Protein AF-0000000081276412 (afdb_homodimer)

Nearest PDB structures (foldseek):
  5zhy-assembly2_D  TM=4.136E-01  e=1.056E+00  Human coronavirus 229E
  8f2k-assembly1_G  TM=4.999E-01  e=9.431E+00  Saccharomyces cerevisiae
  5zhy-assembly2_D  TM=4.137E-01  e=1.558E+00  Human coronavirus 229E

Secondary structure (DSSP, 8-state):
--HHHHHHHHHHHHHHHHHHHHHHHHHHHHHHHHTT-HHHHHHHHHTHHHHHHHHH-S--TTS---SS-HHHHHHHHHHHHHHHH-/--HHHHHHHHHHHHHHHHHHHHHHHHHHHHHHHHTT-HHHHHHHHHTHHHHHHHHH-S--TTS---SS-HHHHHHHHHHHHHHHH-

Radius of gyration: 17.89 Å; Cα contacts (8 Å, |Δi|>4): 193; chains: 2; bounding box: 31×68×36 Å

pLDDT: mean 85.28, std 15.25, range [43.44, 98.0]

Structure (mmCIF, N/CA/C/O backbone):
data_AF-0000000081276412-model_v1
#
loop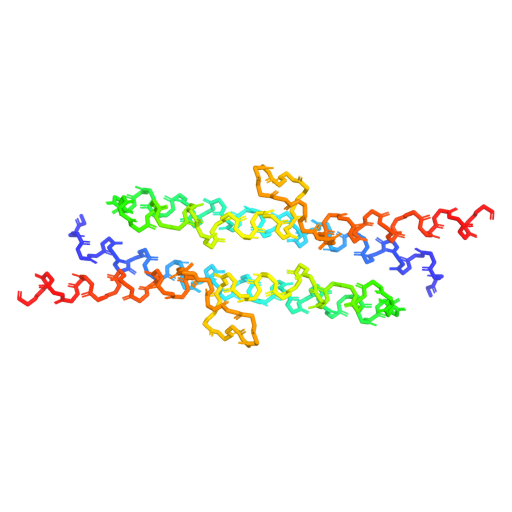_
_entity.id
_entity.type
_entity.pdbx_description
1 polymer 'Uncharacterized protein'
#
loop_
_atom_site.group_PDB
_atom_site.id
_atom_site.type_symbol
_atom_site.label_atom_id
_atom_site.label_alt_id
_atom_site.label_comp_id
_atom_site.label_asym_id
_atom_site.label_entity_id
_atom_site.label_seq_id
_atom_site.pdbx_PDB_ins_code
_atom_site.Cartn_x
_atom_site.Cartn_y
_atom_site.Cartn_z
_atom_site.occupancy
_atom_site.B_iso_or_equiv
_atom_site.auth_seq_id
_atom_site.auth_comp_id
_atom_site.auth_asym_id
_atom_site.auth_atom_id
_atom_site.pdbx_PDB_model_num
ATOM 1 N N . MET A 1 1 ? 8.586 21.938 20.453 1 64.62 1 MET A N 1
ATOM 2 C CA . MET A 1 1 ? 8.789 21.828 19.016 1 64.62 1 MET A CA 1
ATOM 3 C C . MET A 1 1 ? 7.895 22.812 18.266 1 64.62 1 MET A C 1
ATOM 5 O O . MET A 1 1 ? 6.727 22.984 18.609 1 64.62 1 MET A O 1
ATOM 9 N N . SER A 1 2 ? 8.539 23.641 17.5 1 79.12 2 SER A N 1
ATOM 10 C CA . SER A 1 2 ? 7.73 24.594 16.75 1 79.12 2 SER A CA 1
ATOM 11 C C . SER A 1 2 ? 6.801 23.875 15.781 1 79.12 2 SER A C 1
ATOM 13 O O . SER A 1 2 ? 7.035 22.703 15.438 1 79.12 2 SER A O 1
ATOM 15 N N . LYS A 1 3 ? 5.734 24.328 15.5 1 80.44 3 LYS A N 1
ATOM 16 C CA . LYS A 1 3 ? 4.789 23.797 14.531 1 80.44 3 LYS 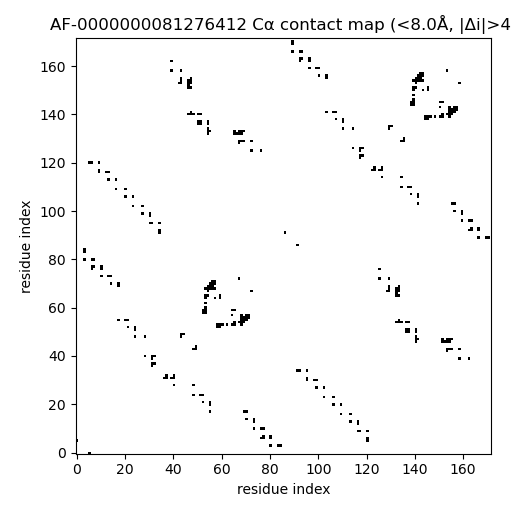A CA 1
ATOM 17 C C . LYS A 1 3 ? 5.477 23.469 13.203 1 80.44 3 LYS A C 1
ATOM 19 O O . LYS A 1 3 ? 5.172 22.469 12.57 1 80.44 3 LYS A O 1
ATOM 24 N N . THR A 1 4 ? 6.359 24.312 12.828 1 80.31 4 THR A N 1
ATOM 25 C CA . THR A 1 4 ? 7.098 24.125 11.586 1 80.31 4 THR A CA 1
ATOM 26 C C . THR A 1 4 ? 7.973 22.875 11.648 1 80.31 4 THR A C 1
ATOM 28 O O . THR A 1 4 ? 8.023 22.094 10.695 1 80.31 4 THR A O 1
ATOM 31 N N . GLN A 1 5 ? 8.648 22.703 12.758 1 80.31 5 GLN A N 1
ATOM 32 C CA . GLN A 1 5 ? 9.492 21.531 12.914 1 80.31 5 GLN A CA 1
ATOM 33 C C . GLN A 1 5 ? 8.656 20.25 12.914 1 80.31 5 GLN A C 1
ATOM 35 O O . GLN A 1 5 ? 9.07 19.234 12.367 1 80.31 5 GLN A O 1
ATOM 40 N N . ALA A 1 6 ? 7.574 20.344 13.539 1 80.94 6 ALA A N 1
ATOM 41 C CA . ALA A 1 6 ? 6.672 19.188 13.586 1 80.94 6 ALA A CA 1
ATOM 42 C C . ALA A 1 6 ? 6.199 18.812 12.188 1 80.94 6 ALA A C 1
ATOM 44 O O . ALA A 1 6 ? 6.195 17.625 11.836 1 80.94 6 ALA A O 1
ATOM 45 N N . ARG A 1 7 ? 5.871 19.75 11.375 1 87.81 7 ARG A N 1
ATOM 46 C CA . ARG A 1 7 ? 5.43 19.5 10.008 1 87.81 7 ARG A CA 1
ATOM 47 C C . ARG A 1 7 ? 6.559 18.938 9.156 1 87.81 7 ARG A C 1
ATOM 49 O O . ARG A 1 7 ? 6.344 18.016 8.359 1 87.81 7 ARG A O 1
ATOM 56 N N . ASN A 1 8 ? 7.703 19.5 9.352 1 90.25 8 ASN A N 1
ATOM 57 C CA . ASN A 1 8 ? 8.859 18.984 8.617 1 90.25 8 ASN A CA 1
ATOM 58 C C . ASN A 1 8 ? 9.125 17.516 8.953 1 90.25 8 ASN A C 1
ATOM 60 O O . ASN A 1 8 ? 9.477 16.734 8.078 1 90.25 8 ASN A O 1
ATOM 64 N N . ASN A 1 9 ? 9.016 17.25 10.195 1 92.56 9 ASN A N 1
ATOM 65 C CA . ASN A 1 9 ? 9.203 15.867 10.625 1 92.56 9 ASN A CA 1
ATOM 66 C C . ASN A 1 9 ? 8.172 14.938 9.977 1 92.56 9 ASN A C 1
ATOM 68 O O . ASN A 1 9 ? 8.5 13.828 9.562 1 92.56 9 ASN A O 1
ATOM 72 N N . VAL A 1 10 ? 6.949 15.422 9.953 1 95.12 10 VAL A N 1
ATOM 73 C CA . VAL A 1 10 ? 5.887 14.641 9.344 1 95.12 10 VAL A CA 1
ATOM 74 C C . VAL A 1 10 ? 6.199 14.414 7.863 1 95.12 10 VAL A C 1
ATOM 76 O O . VAL A 1 10 ? 6.074 13.297 7.359 1 95.12 10 VAL A O 1
ATOM 79 N N . VAL A 1 11 ? 6.621 15.406 7.18 1 95.19 11 VAL A N 1
ATOM 80 C CA . VAL A 1 11 ? 6.941 15.328 5.758 1 95.19 11 VAL A CA 1
ATOM 81 C C . VAL A 1 11 ? 8.07 14.328 5.535 1 95.19 11 VAL A C 1
ATOM 83 O O . VAL A 1 11 ? 7.992 13.484 4.641 1 95.19 11 VAL A O 1
ATOM 86 N N . GLU A 1 12 ? 9.039 14.43 6.355 1 96.44 12 GLU A N 1
ATOM 87 C CA . GLU A 1 12 ? 10.18 13.531 6.223 1 96.44 12 GLU A CA 1
ATOM 88 C C . GLU A 1 12 ? 9.766 12.078 6.445 1 96.44 12 GLU A C 1
ATOM 90 O O . GLU A 1 12 ? 10.125 11.195 5.656 1 96.44 12 GLU A O 1
ATOM 95 N N . GLU A 1 13 ? 9.047 11.844 7.414 1 97.5 13 GLU A N 1
ATOM 96 C CA . GLU A 1 13 ? 8.633 10.484 7.746 1 97.5 13 GLU A CA 1
ATOM 97 C C . GLU A 1 13 ? 7.652 9.938 6.711 1 97.5 13 GLU A C 1
ATOM 99 O O . GLU A 1 13 ? 7.738 8.766 6.328 1 97.5 13 GLU A O 1
ATOM 104 N N . LEU A 1 14 ? 6.777 10.758 6.281 1 97.75 14 LEU A N 1
ATOM 105 C CA . LEU A 1 14 ? 5.859 10.32 5.238 1 97.75 14 LEU A CA 1
ATOM 106 C C . LEU A 1 14 ? 6.609 10.008 3.949 1 97.75 14 LEU A C 1
ATOM 108 O O . LEU A 1 14 ? 6.234 9.086 3.215 1 97.75 14 LEU A O 1
ATOM 112 N N . THR A 1 15 ? 7.555 10.766 3.65 1 97.06 15 THR A N 1
ATOM 113 C CA . THR A 1 15 ? 8.367 10.523 2.467 1 97.06 15 THR A CA 1
ATOM 114 C C . THR A 1 15 ? 9.07 9.164 2.562 1 97.06 15 THR A C 1
ATOM 116 O O . THR A 1 15 ? 9.125 8.422 1.584 1 97.06 15 THR A O 1
ATOM 119 N N . GLU A 1 16 ? 9.617 8.891 3.734 1 97.62 16 GLU A N 1
ATOM 120 C CA . GLU A 1 16 ? 10.25 7.59 3.949 1 97.62 16 GLU A CA 1
ATOM 121 C C . GLU A 1 16 ? 9.242 6.453 3.787 1 97.62 16 GLU A C 1
ATOM 123 O O . GLU A 1 16 ? 9.547 5.426 3.18 1 97.62 16 GLU A O 1
ATOM 128 N N . ILE A 1 17 ? 8.125 6.609 4.332 1 97.88 17 ILE A N 1
ATOM 129 C CA . ILE A 1 17 ? 7.062 5.621 4.211 1 97.88 17 ILE A CA 1
ATOM 130 C C . ILE A 1 17 ? 6.723 5.406 2.74 1 97.88 17 ILE A C 1
ATOM 132 O O . ILE A 1 17 ? 6.562 4.27 2.291 1 97.88 17 ILE A O 1
ATOM 136 N N . LYS A 1 18 ? 6.566 6.477 2.035 1 96.62 18 LYS A N 1
ATOM 137 C CA . LYS A 1 18 ? 6.289 6.406 0.604 1 96.62 18 LYS A CA 1
ATOM 138 C C . LYS A 1 18 ? 7.336 5.562 -0.118 1 96.62 18 LYS A C 1
ATOM 140 O O . LYS A 1 18 ? 6.996 4.688 -0.918 1 96.62 18 LYS A O 1
ATOM 145 N N . GLU A 1 19 ? 8.586 5.828 0.121 1 97.06 19 GLU A N 1
ATOM 146 C CA . GLU A 1 19 ? 9.672 5.09 -0.518 1 97.06 19 GLU A CA 1
ATOM 147 C C . GLU A 1 19 ? 9.633 3.613 -0.14 1 97.06 19 GLU A C 1
ATOM 149 O O . GLU A 1 19 ? 9.859 2.744 -0.985 1 97.06 19 GLU A O 1
ATOM 154 N N . GLN A 1 20 ? 9.383 3.381 1.113 1 97.62 20 GLN A N 1
ATOM 155 C CA . GLN A 1 20 ? 9.289 1.997 1.565 1 97.62 20 GLN A CA 1
ATOM 156 C C . GLN A 1 20 ? 8.141 1.271 0.872 1 97.62 20 GLN A C 1
ATOM 158 O O . GLN A 1 20 ? 8.281 0.113 0.472 1 97.62 20 GLN A O 1
ATOM 163 N N . MET A 1 21 ? 7.031 1.927 0.721 1 97.12 21 MET A N 1
ATOM 164 C CA . MET A 1 21 ? 5.883 1.328 0.047 1 97.12 21 MET A CA 1
ATOM 165 C C . MET A 1 21 ? 6.207 1.013 -1.409 1 97.12 21 MET A C 1
ATOM 167 O O . MET A 1 21 ? 5.855 -0.056 -1.911 1 97.12 21 MET A O 1
ATOM 171 N N . LEU A 1 22 ? 6.848 1.919 -2.064 1 96.12 22 LEU A N 1
ATOM 172 C CA . LEU A 1 22 ? 7.223 1.714 -3.459 1 96.12 22 LEU A CA 1
ATOM 173 C C . LEU A 1 22 ? 8.188 0.54 -3.598 1 96.12 22 LEU A C 1
ATOM 175 O O . LEU A 1 22 ? 8.086 -0.241 -4.547 1 96.12 22 LEU A O 1
ATOM 179 N N . GLU A 1 23 ? 9.125 0.436 -2.67 1 97.12 23 GLU A N 1
ATOM 180 C CA . GLU A 1 23 ? 10.047 -0.694 -2.68 1 97.12 23 GLU A CA 1
ATOM 181 C C . GLU A 1 23 ? 9.305 -2.016 -2.488 1 97.12 23 GLU A C 1
ATOM 183 O O . GLU A 1 23 ? 9.625 -3.012 -3.139 1 97.12 23 GLU A O 1
ATOM 188 N N . LEU A 1 24 ? 8.359 -2.021 -1.586 1 97.69 24 LEU A N 1
ATOM 189 C CA . LEU A 1 24 ? 7.582 -3.229 -1.332 1 97.69 24 LEU A CA 1
ATOM 190 C C . LEU A 1 24 ? 6.77 -3.621 -2.562 1 97.69 24 LEU A C 1
ATOM 192 O O . LEU A 1 24 ? 6.617 -4.809 -2.859 1 97.69 24 LEU A O 1
ATOM 196 N N . ILE A 1 25 ? 6.23 -2.648 -3.234 1 96.5 25 ILE A N 1
ATOM 197 C CA . ILE A 1 25 ? 5.484 -2.895 -4.461 1 96.5 25 ILE A CA 1
ATOM 198 C C . ILE A 1 25 ? 6.387 -3.574 -5.488 1 96.5 25 ILE A C 1
ATOM 200 O O . ILE A 1 25 ? 6.004 -4.578 -6.094 1 96.5 25 ILE A O 1
ATOM 204 N N . GLN A 1 26 ? 7.547 -3.023 -5.68 1 97.12 26 GLN A N 1
ATOM 205 C CA . GLN A 1 26 ? 8.492 -3.605 -6.625 1 97.12 26 GLN A CA 1
ATOM 206 C C . GLN A 1 26 ? 8.906 -5.008 -6.191 1 97.12 26 GLN A C 1
ATOM 208 O O . GLN A 1 26 ? 9.07 -5.898 -7.027 1 97.12 26 GLN A O 1
ATOM 213 N N . SER A 1 27 ? 9.133 -5.156 -4.93 1 98 27 SER A N 1
ATOM 214 C CA . SER A 1 27 ? 9.484 -6.473 -4.41 1 98 27 SER A CA 1
ATOM 215 C C . SER A 1 27 ? 8.391 -7.496 -4.699 1 98 27 SER A C 1
ATOM 217 O O . SER A 1 27 ? 8.68 -8.617 -5.113 1 98 27 SER A O 1
ATOM 219 N N . ALA A 1 28 ? 7.16 -7.141 -4.48 1 97.62 28 ALA A N 1
ATOM 220 C CA . ALA A 1 28 ? 6.039 -8.039 -4.75 1 97.62 28 ALA A CA 1
ATOM 221 C C . ALA A 1 28 ? 5.977 -8.414 -6.227 1 97.62 28 ALA A C 1
ATOM 223 O O . ALA A 1 28 ? 5.816 -9.586 -6.57 1 97.62 28 ALA A O 1
ATOM 224 N N . ARG A 1 29 ? 6.059 -7.371 -7.023 1 96.94 29 ARG A N 1
ATOM 225 C CA . ARG A 1 29 ? 6.098 -7.594 -8.469 1 96.94 29 ARG A CA 1
ATOM 226 C C . ARG A 1 29 ? 7.207 -8.57 -8.836 1 96.94 29 ARG A C 1
ATOM 228 O O . ARG A 1 29 ? 6.984 -9.508 -9.609 1 96.94 29 ARG A O 1
ATOM 235 N N . GLY A 1 30 ? 8.383 -8.359 -8.344 1 96.81 30 GLY A N 1
ATOM 236 C CA . GLY A 1 30 ? 9.531 -9.219 -8.609 1 96.81 30 GLY A CA 1
ATOM 237 C C . GLY A 1 30 ? 9.336 -10.648 -8.148 1 96.81 30 GLY A C 1
ATOM 238 O O . GLY A 1 30 ? 9.773 -11.586 -8.812 1 96.81 30 GLY A O 1
ATOM 239 N N . LEU A 1 31 ? 8.711 -10.789 -7.012 1 96.75 31 LEU A N 1
ATOM 240 C CA . LEU A 1 31 ? 8.445 -12.117 -6.465 1 96.75 31 LEU A CA 1
ATOM 241 C C . LEU A 1 31 ? 7.543 -12.922 -7.391 1 96.75 31 LEU A C 1
ATOM 243 O O . LEU A 1 31 ? 7.809 -14.094 -7.668 1 96.75 31 LEU A O 1
ATOM 247 N N . LEU A 1 32 ? 6.469 -12.289 -7.836 1 96.44 32 LEU A N 1
ATOM 248 C CA . LEU A 1 32 ? 5.543 -12.969 -8.742 1 96.44 32 LEU A CA 1
ATOM 249 C C . LEU A 1 32 ? 6.23 -13.336 -10.047 1 96.44 32 LEU A C 1
ATOM 251 O O . LEU A 1 32 ? 6.023 -14.43 -10.578 1 96.44 32 LEU A O 1
ATOM 255 N N . LYS A 1 33 ? 7.016 -12.422 -10.562 1 95.56 33 LYS A N 1
ATOM 256 C CA . LYS A 1 33 ? 7.762 -12.656 -11.789 1 95.56 33 LYS A CA 1
ATOM 257 C C . LYS A 1 33 ? 8.758 -13.805 -11.617 1 95.56 33 LYS A C 1
ATOM 259 O O . LYS A 1 33 ? 8.789 -14.727 -12.438 1 95.56 33 LYS A O 1
ATOM 264 N N . ALA A 1 34 ? 9.57 -13.789 -10.555 1 94.31 34 ALA A N 1
ATOM 265 C CA . ALA A 1 34 ? 10.594 -14.797 -10.289 1 94.31 34 ALA A CA 1
ATOM 266 C C . ALA A 1 34 ? 9.961 -16.172 -10.047 1 94.31 34 ALA A C 1
ATOM 268 O O . ALA A 1 34 ? 10.555 -17.203 -10.359 1 94.31 34 ALA A O 1
ATOM 269 N N . GLY A 1 35 ? 8.742 -16.109 -9.477 1 92.62 35 GLY A N 1
ATOM 270 C CA . GLY A 1 35 ? 8.023 -17.344 -9.188 1 92.62 35 GLY A CA 1
ATOM 271 C C . GLY A 1 35 ? 7.379 -17.953 -10.414 1 92.62 35 GLY A C 1
ATOM 272 O O . GLY A 1 35 ? 6.832 -19.062 -10.344 1 92.62 35 GLY A O 1
ATOM 273 N N . GLY A 1 36 ? 7.434 -17.281 -11.586 1 92.44 36 GLY A N 1
ATOM 274 C CA . GLY A 1 36 ? 6.828 -17.766 -12.82 1 92.44 36 GLY A CA 1
ATOM 275 C C . GLY A 1 36 ? 5.312 -17.703 -12.805 1 92.44 36 GLY A C 1
ATOM 276 O O . GLY A 1 36 ? 4.645 -18.516 -13.445 1 92.44 36 GLY A O 1
ATOM 277 N N . LEU A 1 37 ? 4.781 -16.922 -11.984 1 93.44 37 LEU A N 1
ATOM 278 C CA . LEU A 1 37 ? 3.336 -16.812 -11.805 1 93.44 37 LEU A CA 1
ATOM 279 C C . LEU A 1 37 ? 2.748 -15.75 -12.711 1 93.44 37 LEU A C 1
ATOM 281 O O . LEU A 1 37 ? 2.209 -14.75 -12.234 1 93.44 37 LEU A O 1
ATOM 285 N N . ARG A 1 38 ? 2.713 -16.047 -13.914 1 92.38 38 ARG A N 1
ATOM 286 C CA . ARG A 1 38 ? 2.406 -15.07 -14.961 1 92.38 38 ARG A CA 1
ATOM 287 C C . ARG A 1 38 ? 0.963 -14.594 -14.844 1 92.38 38 ARG A C 1
ATOM 289 O O . ARG A 1 38 ? 0.699 -13.391 -14.898 1 92.38 38 ARG A O 1
ATOM 296 N N . SER A 1 39 ? 0.04 -15.555 -14.703 1 90.44 39 SER A N 1
ATOM 297 C CA . SER A 1 39 ? -1.368 -15.18 -14.617 1 90.44 39 SER A CA 1
ATOM 298 C C . SER A 1 39 ? -1.633 -14.305 -13.398 1 90.44 39 SER A C 1
ATOM 300 O O . SER A 1 39 ? -2.359 -13.312 -13.484 1 90.44 39 SER A O 1
ATOM 302 N N . ALA A 1 40 ? -1.107 -14.656 -12.281 1 92.06 40 ALA A N 1
ATOM 303 C CA . ALA A 1 40 ? -1.245 -13.875 -11.055 1 92.06 40 ALA A CA 1
ATOM 304 C C . ALA A 1 40 ? -0.624 -12.492 -11.211 1 92.06 40 ALA A C 1
ATOM 306 O O . ALA A 1 40 ? -1.181 -11.5 -10.734 1 92.06 40 ALA A O 1
ATOM 307 N N . LEU A 1 41 ? 0.542 -12.438 -11.883 1 94.69 41 LEU A N 1
ATOM 308 C CA . LEU A 1 41 ? 1.228 -11.172 -12.109 1 94.69 41 LEU A CA 1
ATOM 309 C C . LEU A 1 41 ? 0.399 -10.258 -13 1 94.69 41 LEU A C 1
ATOM 311 O O . LEU A 1 41 ? 0.249 -9.07 -12.711 1 94.69 41 LEU A O 1
ATOM 315 N N . ASP A 1 42 ? -0.126 -10.836 -14.039 1 92.94 42 ASP A N 1
ATOM 316 C CA . ASP A 1 42 ? -0.959 -10.055 -14.953 1 92.94 42 ASP A CA 1
ATOM 317 C C . ASP A 1 42 ? -2.156 -9.453 -14.227 1 92.94 42 ASP A C 1
ATOM 319 O O . ASP A 1 42 ? -2.457 -8.266 -14.391 1 92.94 42 ASP A O 1
ATOM 323 N N . ARG A 1 43 ? -2.785 -10.211 -13.406 1 90.38 43 ARG A N 1
ATOM 324 C CA . ARG A 1 43 ? -3.93 -9.727 -12.641 1 90.38 43 ARG A CA 1
ATOM 325 C C . ARG A 1 43 ? -3.502 -8.68 -11.617 1 90.38 43 ARG A C 1
ATOM 327 O O . ARG A 1 43 ? -4.195 -7.684 -11.422 1 90.38 43 ARG A O 1
ATOM 334 N N . ALA A 1 44 ? -2.428 -8.984 -10.984 1 93.25 44 ALA A N 1
ATOM 335 C CA . ALA A 1 44 ? -1.898 -8.039 -10.008 1 93.25 44 ALA A CA 1
ATOM 336 C C . ALA A 1 44 ? -1.633 -6.68 -10.648 1 93.25 44 ALA A C 1
ATOM 338 O O . ALA A 1 44 ? -1.995 -5.641 -10.094 1 93.25 44 ALA A O 1
ATOM 339 N N . GLU A 1 45 ? -1 -6.648 -11.797 1 91.94 45 GLU A N 1
ATOM 340 C CA . GLU A 1 45 ? -0.656 -5.426 -12.523 1 91.94 45 GLU A CA 1
ATOM 341 C C . GLU A 1 45 ? -1.907 -4.641 -12.906 1 91.94 45 GLU A C 1
ATOM 343 O O . GLU A 1 45 ? -1.904 -3.41 -12.891 1 91.94 45 GLU A O 1
ATOM 348 N N . ASP A 1 46 ? -2.914 -5.402 -13.195 1 88.81 46 ASP A N 1
ATOM 349 C CA . ASP A 1 46 ? -4.156 -4.785 -13.648 1 88.81 46 ASP A CA 1
ATOM 350 C C . ASP A 1 46 ? -4.984 -4.277 -12.477 1 88.81 46 ASP A C 1
ATOM 352 O O . ASP A 1 46 ? -5.879 -3.449 -12.648 1 88.81 46 ASP A O 1
ATOM 356 N N . TYR A 1 47 ? -4.645 -4.711 -11.305 1 88.81 47 TYR A N 1
ATOM 357 C CA . TYR A 1 47 ? -5.508 -4.383 -10.172 1 88.81 47 TYR A CA 1
ATOM 358 C C . TYR A 1 47 ? -4.699 -3.805 -9.016 1 88.81 47 TYR A C 1
ATOM 360 O O . TYR A 1 47 ? -4.324 -2.629 -9.047 1 88.81 47 TYR A O 1
ATOM 368 N N . TRP A 1 48 ? -4.328 -4.68 -8.094 1 91.94 48 TRP A N 1
ATOM 369 C CA . TRP A 1 48 ? -3.863 -4.16 -6.816 1 91.94 48 TRP A CA 1
ATOM 370 C C . TRP A 1 48 ? -2.514 -3.463 -6.969 1 91.94 48 TRP A C 1
ATOM 372 O O . TRP A 1 48 ? -2.238 -2.473 -6.285 1 91.94 48 TRP A O 1
ATOM 382 N N . LEU A 1 49 ? -1.611 -3.873 -7.844 1 92.5 49 LEU A N 1
ATOM 383 C CA . LEU A 1 49 ? -0.363 -3.148 -8.055 1 92.5 49 LEU A CA 1
ATOM 384 C C . LEU A 1 49 ? -0.629 -1.763 -8.633 1 92.5 49 LEU A C 1
ATOM 386 O O . LEU A 1 49 ? 0.009 -0.785 -8.234 1 92.5 49 LEU A O 1
ATOM 390 N N . ALA A 1 50 ? -1.495 -1.699 -9.578 1 87.19 50 ALA A N 1
ATOM 391 C CA . ALA A 1 50 ? -1.867 -0.419 -10.18 1 87.19 50 ALA A CA 1
ATOM 392 C C . ALA A 1 50 ? -2.494 0.508 -9.141 1 87.19 50 ALA A C 1
ATOM 394 O O . ALA A 1 50 ? -2.141 1.687 -9.055 1 87.19 50 ALA A O 1
ATOM 395 N N . GLN A 1 51 ? -3.389 -0.01 -8.375 1 87.5 51 GLN A N 1
ATOM 396 C CA . GLN A 1 51 ? -4.086 0.767 -7.359 1 87.5 51 GLN A CA 1
ATOM 397 C C . GLN A 1 51 ? -3.115 1.302 -6.312 1 87.5 51 GLN A C 1
ATOM 399 O O . GLN A 1 51 ? -3.207 2.463 -5.906 1 87.5 51 GLN A O 1
ATOM 404 N N . LEU A 1 52 ? -2.225 0.437 -5.895 1 92.62 52 LEU A N 1
ATOM 405 C CA . LEU A 1 52 ? -1.218 0.859 -4.926 1 92.62 52 LEU A CA 1
ATOM 406 C C . LEU A 1 52 ? -0.376 2.004 -5.484 1 92.62 52 LEU A C 1
ATOM 408 O O . LEU A 1 52 ? -0.175 3.016 -4.809 1 92.62 52 LEU A O 1
ATOM 412 N N . THR A 1 53 ? 0.083 1.789 -6.648 1 90.62 53 THR A N 1
ATOM 413 C CA . THR A 1 53 ? 0.945 2.785 -7.277 1 90.62 53 THR A CA 1
ATOM 414 C C . THR A 1 53 ? 0.206 4.109 -7.449 1 90.62 53 THR A C 1
ATOM 416 O O . THR A 1 53 ? 0.762 5.176 -7.184 1 90.62 53 THR A O 1
ATOM 419 N N . MET A 1 54 ? -1.032 4.047 -7.75 1 88.94 54 MET A N 1
ATOM 420 C CA . MET A 1 54 ? -1.843 5.238 -7.969 1 88.94 54 MET A CA 1
ATOM 421 C C . MET A 1 54 ? -2.107 5.965 -6.652 1 88.94 54 MET A C 1
ATOM 423 O O . MET A 1 54 ? -2.199 7.195 -6.625 1 88.94 54 MET A O 1
ATOM 427 N N . ALA A 1 55 ? -2.293 5.223 -5.652 1 91.06 55 ALA A N 1
ATOM 428 C CA . ALA A 1 55 ? -2.578 5.805 -4.344 1 91.06 55 ALA A CA 1
ATOM 429 C C . ALA A 1 55 ? -1.351 6.508 -3.777 1 91.06 55 ALA A C 1
ATOM 431 O O . ALA A 1 55 ? -1.476 7.465 -3.01 1 91.06 55 ALA A O 1
ATOM 432 N N . ILE A 1 56 ? -0.165 6.055 -4.137 1 93.62 56 ILE A N 1
ATOM 433 C CA . ILE A 1 56 ? 1.074 6.52 -3.525 1 93.62 56 ILE A CA 1
ATOM 434 C C . ILE A 1 56 ? 1.653 7.672 -4.348 1 93.62 56 ILE A C 1
ATOM 436 O O . ILE A 1 56 ? 2.131 8.664 -3.789 1 93.62 56 ILE A O 1
ATOM 440 N N . SER A 1 57 ? 1.675 7.457 -5.645 1 82.31 57 SER A N 1
ATOM 441 C CA . SER A 1 57 ? 2.4 8.398 -6.488 1 82.31 57 SER A CA 1
ATOM 442 C C . SER A 1 57 ? 1.48 9.023 -7.531 1 82.31 57 SER A C 1
ATOM 444 O O . SER A 1 57 ? 0.358 8.562 -7.738 1 82.31 57 SER A O 1
ATOM 446 N N . ASP A 1 58 ? 1.878 10.188 -8.031 1 69.88 58 ASP A N 1
ATOM 447 C CA . ASP A 1 58 ? 1.145 10.898 -9.07 1 69.88 58 ASP A CA 1
ATOM 448 C C . ASP A 1 58 ? 1.286 10.203 -10.422 1 69.88 58 ASP A C 1
ATOM 450 O O . ASP A 1 58 ? 0.689 10.633 -11.406 1 69.88 58 ASP A O 1
ATOM 454 N N . ASP A 1 59 ? 2.055 9.281 -10.383 1 58.5 59 ASP A N 1
ATOM 455 C CA . ASP A 1 59 ? 2.232 8.633 -11.68 1 58.5 59 ASP A CA 1
ATOM 456 C C . ASP A 1 59 ? 1.019 7.781 -12.039 1 58.5 59 ASP A C 1
ATOM 458 O O . ASP A 1 59 ? 0.907 6.637 -11.594 1 58.5 59 ASP A O 1
ATOM 462 N N . HIS A 1 60 ? -0.096 8.492 -12.062 1 51.03 60 HIS A N 1
ATOM 463 C CA . HIS A 1 60 ? -1.343 7.762 -12.273 1 51.03 60 HIS A CA 1
ATOM 464 C C . HIS A 1 60 ? -1.36 7.086 -13.641 1 51.03 60 HIS A C 1
ATOM 466 O O . HIS A 1 60 ? -2.375 6.51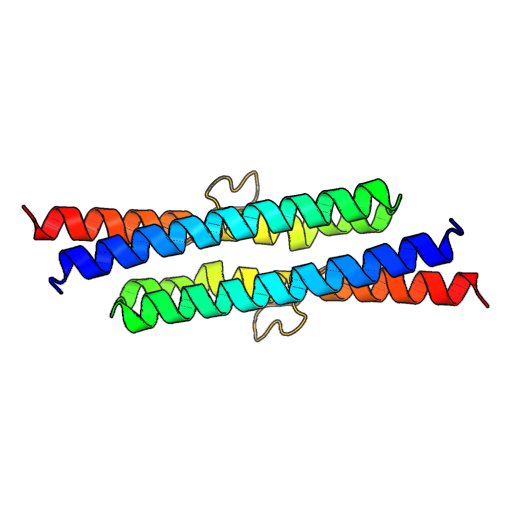2 -14.047 1 51.03 60 HIS A O 1
ATOM 472 N N . GLY A 1 61 ? -0.346 6.832 -14.133 1 46.06 61 GLY A N 1
ATOM 473 C CA . GLY A 1 61 ? -0.608 6.363 -15.477 1 46.06 61 GLY A CA 1
ATOM 474 C C . GLY A 1 61 ? -1.963 6.793 -16.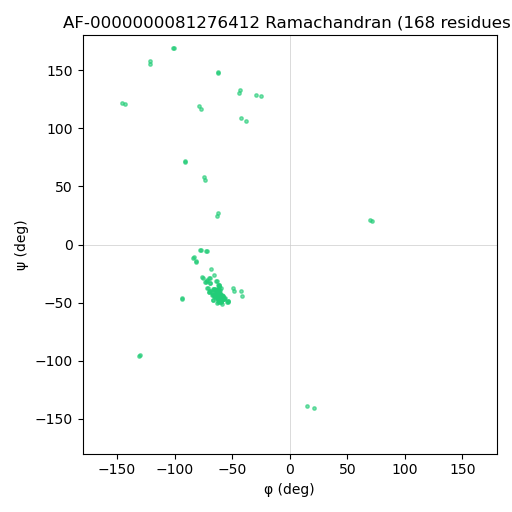016 1 46.06 61 GLY A C 1
ATOM 475 O O . GLY A 1 61 ? -2.363 7.949 -15.844 1 46.06 61 GLY A O 1
ATOM 476 N N . TYR A 1 62 ? -2.682 5.762 -16.812 1 43.47 62 TYR A N 1
ATOM 477 C CA . TYR A 1 62 ? -3.961 6 -17.484 1 43.47 62 TYR A CA 1
ATOM 478 C C . TYR A 1 62 ? -5.074 6.195 -16.453 1 43.47 62 TYR A C 1
ATOM 480 O O . TYR A 1 62 ? -6.207 6.516 -16.828 1 43.47 62 TYR A O 1
ATOM 488 N N . LEU A 1 63 ? -4.766 5.668 -15.242 1 46.72 63 LEU A N 1
ATOM 489 C CA . LEU A 1 63 ? -5.918 5.746 -14.352 1 46.72 63 LEU A CA 1
ATOM 490 C C . LEU A 1 63 ? -6.07 7.152 -13.781 1 46.72 63 LEU A C 1
ATOM 492 O O . LEU A 1 63 ? -5.082 7.875 -13.633 1 46.72 63 LEU A O 1
ATOM 496 N N . GLY A 1 64 ? -7.145 7.781 -14.039 1 44.06 64 GLY A N 1
ATOM 497 C CA . GLY A 1 64 ? -7.543 9.078 -13.516 1 44.06 64 GLY A CA 1
ATOM 498 C C . GLY A 1 64 ? -6.984 9.367 -12.141 1 44.06 64 GLY A C 1
ATOM 499 O O . GLY A 1 64 ? -6.57 8.453 -11.422 1 44.06 64 GLY A O 1
ATOM 500 N N . ARG A 1 65 ? -6.395 10.477 -12.039 1 51.12 65 ARG A N 1
ATOM 501 C CA . ARG A 1 65 ? -5.828 11.016 -10.805 1 51.12 65 ARG A CA 1
ATOM 502 C C . ARG A 1 65 ? -6.715 10.68 -9.602 1 51.12 65 ARG A C 1
ATOM 504 O O . ARG A 1 65 ? -7.938 10.789 -9.68 1 51.12 65 ARG A O 1
ATOM 511 N N . SER A 1 66 ? -6.184 9.633 -8.703 1 55.72 66 SER A N 1
ATOM 512 C CA . SER A 1 66 ? -6.859 9.695 -7.41 1 55.72 66 SER A CA 1
ATOM 513 C C . SER A 1 66 ? -7 11.133 -6.93 1 55.72 66 SER A C 1
ATOM 515 O O . SER A 1 66 ? -6.188 11.992 -7.273 1 55.72 66 SER A O 1
ATOM 517 N N . GLY A 1 67 ? -8.133 11.5 -6.484 1 69.75 67 GLY A N 1
ATOM 518 C CA . GLY A 1 67 ? -8.359 12.852 -5.992 1 69.75 67 GLY A CA 1
ATOM 519 C C . GLY A 1 67 ? -7.215 13.383 -5.152 1 69.75 67 GLY A C 1
ATOM 520 O O . GLY A 1 67 ? -6.785 14.523 -5.328 1 69.75 67 GLY A O 1
ATOM 521 N N . CYS A 1 68 ? -6.652 12.539 -4.184 1 87 68 CYS A N 1
ATOM 522 C CA . CYS A 1 68 ? -5.531 12.898 -3.326 1 87 68 CYS A CA 1
ATOM 523 C C . CYS A 1 68 ? -4.613 11.703 -3.096 1 87 68 CYS A C 1
ATOM 525 O O . CYS A 1 68 ? -5.066 10.648 -2.646 1 87 68 CYS A O 1
ATOM 527 N N . THR A 1 69 ? -3.34 11.867 -3.49 1 92.38 69 THR A N 1
ATOM 528 C CA . THR A 1 69 ? -2.355 10.812 -3.289 1 92.38 69 THR A CA 1
ATOM 529 C C . THR A 1 69 ? -1.493 11.102 -2.064 1 92.38 69 THR A C 1
ATOM 531 O O . THR A 1 69 ? -1.567 12.188 -1.489 1 92.38 69 THR A O 1
ATOM 534 N N . LEU A 1 70 ? -0.707 10 -1.705 1 95.94 70 LEU A N 1
ATOM 535 C CA . LEU A 1 70 ? 0.27 10.211 -0.642 1 95.94 70 LEU A CA 1
ATOM 536 C C . LEU A 1 70 ? 1.246 11.328 -1.015 1 95.94 70 LEU A C 1
ATOM 538 O O . LEU A 1 70 ? 1.556 12.188 -0.19 1 95.94 70 LEU A O 1
ATOM 542 N N . GLN A 1 71 ? 1.706 11.289 -2.258 1 93.94 71 GLN A N 1
ATOM 543 C CA . GLN A 1 71 ? 2.607 12.328 -2.74 1 93.94 71 GLN A CA 1
ATOM 544 C C . GLN A 1 71 ? 1.959 13.703 -2.639 1 93.94 71 GLN A C 1
ATOM 546 O O . GLN A 1 71 ? 2.592 14.664 -2.189 1 93.94 71 GLN A O 1
ATOM 551 N N . ASP A 1 72 ? 0.708 13.82 -3.043 1 91.94 72 ASP A N 1
ATOM 552 C CA . ASP A 1 72 ? -0.024 15.078 -2.92 1 91.94 72 ASP A CA 1
ATOM 553 C C . ASP A 1 72 ? -0.054 15.555 -1.47 1 91.94 72 ASP A C 1
ATOM 555 O O . ASP A 1 72 ? 0.113 16.75 -1.2 1 91.94 72 ASP A O 1
ATOM 559 N N . THR A 1 73 ? -0.338 14.656 -0.594 1 93.56 73 THR A N 1
ATOM 560 C CA . THR A 1 73 ? -0.427 14.961 0.829 1 93.56 73 THR A CA 1
ATOM 561 C C . THR A 1 73 ? 0.897 15.516 1.347 1 93.56 73 THR A C 1
ATOM 563 O O . THR A 1 73 ? 0.919 16.516 2.068 1 93.56 73 THR A O 1
ATOM 566 N N . ILE A 1 74 ? 1.947 14.891 0.997 1 94.25 74 ILE A N 1
ATOM 567 C CA . ILE A 1 74 ? 3.277 15.336 1.403 1 94.25 74 ILE A CA 1
ATOM 568 C C . ILE A 1 74 ? 3.525 16.75 0.904 1 94.25 74 ILE A C 1
ATOM 570 O O . ILE A 1 74 ? 3.961 17.625 1.666 1 94.25 74 ILE A O 1
ATOM 574 N N . GLU A 1 75 ? 3.207 17 -0.33 1 91.31 75 GLU A N 1
ATOM 575 C CA . GLU A 1 75 ? 3.439 18.297 -0.939 1 91.31 75 GLU A CA 1
ATOM 576 C C . GLU A 1 75 ? 2.576 19.375 -0.287 1 91.31 75 GLU A C 1
ATOM 578 O O . GLU A 1 75 ? 3.018 20.516 -0.111 1 91.31 75 GLU A O 1
ATOM 583 N N . GLU A 1 76 ? 1.397 19.031 0.023 1 89.5 76 GLU A N 1
ATOM 584 C CA . GLU A 1 76 ? 0.49 19.969 0.685 1 89.5 76 GLU A CA 1
ATOM 585 C C . GLU A 1 76 ? 1.032 20.391 2.047 1 89.5 76 GLU A C 1
ATOM 587 O O . GLU A 1 76 ? 1.033 21.578 2.377 1 89.5 76 GLU A O 1
ATOM 592 N N . ILE A 1 77 ? 1.478 19.484 2.797 1 92 77 ILE A N 1
ATOM 593 C CA . ILE A 1 77 ? 1.992 19.781 4.129 1 92 77 ILE A CA 1
ATOM 594 C C . ILE A 1 77 ? 3.256 20.625 4.02 1 92 77 ILE A C 1
ATOM 596 O O . ILE A 1 77 ? 3.459 21.562 4.805 1 9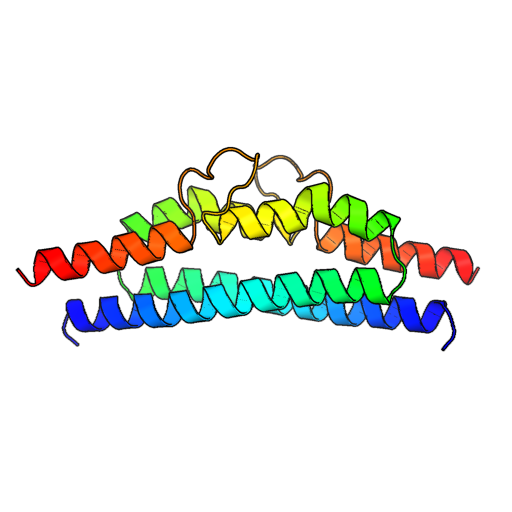2 77 ILE A O 1
ATOM 600 N N . GLU A 1 78 ? 4.043 20.281 3.025 1 89.75 78 GLU A N 1
ATOM 601 C CA . GLU A 1 78 ? 5.266 21.047 2.795 1 89.75 78 GLU A CA 1
ATOM 602 C C . GLU A 1 78 ? 4.957 22.5 2.436 1 89.75 78 GLU A C 1
ATOM 604 O O . GLU A 1 78 ? 5.645 23.422 2.885 1 89.75 78 GLU A O 1
ATOM 609 N N . SER A 1 79 ? 3.951 22.656 1.628 1 87.38 79 SER A N 1
ATOM 610 C CA . SER A 1 79 ? 3.58 24 1.17 1 87.38 79 SER A CA 1
ATOM 611 C C . SER A 1 79 ? 2.984 24.828 2.305 1 87.38 79 SER A C 1
ATOM 613 O O . SER A 1 79 ? 3.219 26.031 2.389 1 87.38 79 SER A O 1
ATOM 615 N N . ASP A 1 80 ? 2.152 24.297 3.174 1 80.81 80 ASP A N 1
ATOM 616 C CA . ASP A 1 80 ? 1.565 24.984 4.316 1 80.81 80 ASP A CA 1
ATOM 617 C C . ASP A 1 80 ? 2.646 25.453 5.289 1 80.81 80 ASP A C 1
ATOM 619 O O . ASP A 1 80 ? 2.494 26.484 5.945 1 80.81 80 ASP A O 1
ATOM 623 N N . GLU A 1 81 ? 3.67 24.672 5.41 1 68.25 81 GLU A N 1
ATOM 624 C CA . GLU A 1 81 ? 4.793 25.062 6.262 1 68.25 81 GLU A CA 1
ATOM 625 C C . GLU A 1 81 ? 5.461 26.344 5.75 1 68.25 81 GLU A C 1
ATOM 627 O O . GLU A 1 81 ? 5.816 27.219 6.539 1 68.25 81 GLU A O 1
ATOM 632 N N . ASN A 1 82 ? 5.535 26.375 4.438 1 68.88 82 ASN A N 1
ATOM 633 C CA . ASN A 1 82 ? 6.207 27.516 3.842 1 68.88 82 ASN A CA 1
ATOM 634 C C . ASN A 1 82 ? 5.363 28.781 3.963 1 68.88 82 ASN A C 1
ATOM 636 O O . ASN A 1 82 ? 5.902 29.891 4.059 1 68.88 82 ASN A O 1
ATOM 640 N N . GLU A 1 83 ? 4.074 28.672 3.949 1 65.44 83 GLU A N 1
ATOM 641 C CA . GLU A 1 83 ? 3.211 29.844 4.07 1 65.44 83 GLU A CA 1
ATOM 642 C C . GLU A 1 83 ? 3.229 30.391 5.492 1 65.44 83 GLU A C 1
ATOM 644 O O . GLU A 1 83 ? 3.078 31.594 5.695 1 65.44 83 GLU A O 1
ATOM 649 N N . GLU A 1 84 ? 3.379 29.547 6.457 1 59.91 84 GLU A N 1
ATOM 650 C CA . GLU A 1 84 ? 3.408 30.047 7.824 1 59.91 84 GLU A CA 1
ATOM 651 C C . GLU A 1 84 ? 4.746 30.703 8.141 1 59.91 84 GLU A C 1
ATOM 653 O O . GLU A 1 84 ? 4.824 31.578 9.008 1 59.91 84 GLU A O 1
ATOM 658 N N . ASN A 1 85 ? 5.801 30.266 7.473 1 56.06 85 ASN A N 1
ATOM 659 C CA . ASN A 1 85 ? 7.098 30.875 7.734 1 56.06 85 ASN A CA 1
ATOM 660 C C . ASN A 1 85 ? 7.285 32.156 6.926 1 56.06 85 ASN A C 1
ATOM 662 O O . ASN A 1 85 ? 8.273 32.875 7.113 1 56.06 85 ASN A O 1
ATOM 666 N N . ASP A 1 86 ? 6.492 32.469 5.984 1 50.91 86 ASP A N 1
ATOM 667 C CA . ASP A 1 86 ? 6.59 33.781 5.359 1 50.91 86 ASP A CA 1
ATOM 668 C C . ASP A 1 86 ? 5.762 34.812 6.121 1 50.91 86 ASP A C 1
ATOM 670 O O . ASP A 1 86 ? 4.66 34.5 6.59 1 50.91 86 ASP A O 1
ATOM 674 N N . MET B 1 1 ? 14.734 -26.719 -6.66 1 64.62 1 MET B N 1
ATOM 675 C CA . MET B 1 1 ? 13.555 -26.359 -5.875 1 64.62 1 MET B CA 1
ATOM 676 C C . MET B 1 1 ? 12.281 -26.828 -6.566 1 64.62 1 MET B C 1
ATOM 678 O O . MET B 1 1 ? 12.148 -26.688 -7.785 1 64.62 1 MET B O 1
ATOM 682 N N . SER B 1 2 ? 11.516 -27.641 -5.871 1 79.25 2 SER B N 1
ATOM 683 C CA . SER B 1 2 ? 10.266 -28.078 -6.48 1 79.25 2 SER B CA 1
ATOM 684 C C . SER B 1 2 ? 9.328 -26.891 -6.738 1 79.25 2 SER B C 1
ATOM 686 O O . SER B 1 2 ? 9.477 -25.828 -6.121 1 79.25 2 SER B O 1
ATOM 688 N N . LYS B 1 3 ? 8.586 -26.922 -7.68 1 79.88 3 LYS B N 1
ATOM 689 C CA . LYS B 1 3 ? 7.586 -25.891 -7.992 1 79.88 3 LYS B CA 1
ATOM 690 C C . LYS B 1 3 ? 6.742 -25.562 -6.766 1 79.88 3 LYS B C 1
ATOM 692 O O . LYS B 1 3 ? 6.406 -24.391 -6.539 1 79.88 3 LYS B O 1
ATOM 697 N N . THR B 1 4 ? 6.453 -26.547 -6.016 1 80.44 4 THR B N 1
ATOM 698 C CA . THR B 1 4 ? 5.656 -26.359 -4.805 1 80.44 4 THR B CA 1
ATOM 699 C C . THR B 1 4 ? 6.41 -25.516 -3.785 1 80.44 4 THR B C 1
ATOM 701 O O . THR B 1 4 ? 5.836 -24.609 -3.174 1 80.44 4 THR B O 1
ATOM 704 N N . GLN B 1 5 ? 7.676 -25.828 -3.607 1 80.19 5 GLN B N 1
ATOM 705 C CA . GLN B 1 5 ? 8.484 -25.047 -2.674 1 80.19 5 GLN B CA 1
ATOM 706 C C . GLN B 1 5 ? 8.609 -23.594 -3.131 1 80.19 5 GLN B C 1
ATOM 708 O O . GLN B 1 5 ? 8.586 -22.672 -2.311 1 80.19 5 GLN B O 1
ATOM 713 N N . ALA B 1 6 ? 8.75 -23.438 -4.355 1 81.06 6 ALA B N 1
ATOM 714 C CA . ALA B 1 6 ? 8.859 -22.094 -4.918 1 81.06 6 ALA B CA 1
ATOM 715 C C . ALA B 1 6 ? 7.59 -21.297 -4.668 1 81.06 6 ALA B C 1
ATOM 717 O O . ALA B 1 6 ? 7.656 -20.125 -4.266 1 81.06 6 ALA B O 1
ATOM 718 N N . ARG B 1 7 ? 6.461 -21.891 -4.82 1 88.19 7 ARG B N 1
ATOM 719 C CA . ARG B 1 7 ? 5.176 -21.234 -4.59 1 88.19 7 ARG B CA 1
ATOM 720 C C . ARG B 1 7 ? 4.988 -20.891 -3.113 1 88.19 7 ARG B C 1
ATOM 722 O O . ARG B 1 7 ? 4.508 -19.812 -2.773 1 88.19 7 ARG B O 1
ATOM 729 N N . ASN B 1 8 ? 5.363 -21.828 -2.316 1 90.44 8 ASN B N 1
ATOM 730 C CA . ASN B 1 8 ? 5.266 -21.578 -0.882 1 90.44 8 ASN B CA 1
ATOM 731 C C . ASN B 1 8 ? 6.125 -20.391 -0.458 1 90.44 8 ASN B C 1
ATOM 733 O O . ASN B 1 8 ? 5.715 -19.594 0.387 1 90.44 8 ASN B O 1
ATOM 737 N N . ASN B 1 9 ? 7.281 -20.359 -1.018 1 92.69 9 ASN B N 1
ATOM 738 C CA . ASN B 1 9 ? 8.164 -19.25 -0.723 1 92.69 9 ASN B CA 1
ATOM 739 C C . ASN B 1 9 ? 7.555 -17.922 -1.167 1 92.69 9 ASN B C 1
ATOM 741 O O . ASN B 1 9 ? 7.652 -16.922 -0.456 1 92.69 9 ASN B O 1
ATOM 745 N N . VAL B 1 10 ? 6.961 -17.953 -2.322 1 95.25 10 VAL B N 1
ATOM 746 C CA . VAL B 1 10 ? 6.316 -16.75 -2.834 1 95.25 10 VAL B CA 1
ATOM 747 C C . VAL B 1 10 ? 5.18 -16.328 -1.901 1 95.25 10 VAL B C 1
ATOM 749 O O . VAL B 1 10 ? 5.051 -15.156 -1.556 1 95.25 10 VAL B O 1
ATOM 752 N N . VAL B 1 11 ? 4.406 -17.234 -1.47 1 95.25 11 VAL B N 1
ATOM 753 C CA . VAL B 1 11 ? 3.277 -16.969 -0.583 1 95.25 11 VAL B CA 1
ATOM 754 C C . VAL B 1 11 ? 3.781 -16.375 0.725 1 95.25 11 VAL B C 1
ATOM 756 O O . VAL B 1 11 ? 3.234 -15.375 1.206 1 95.25 11 VAL B O 1
ATOM 759 N N . GLU B 1 12 ? 4.785 -16.953 1.229 1 96.44 12 GLU B N 1
ATOM 760 C CA . GLU B 1 12 ? 5.344 -16.469 2.49 1 96.44 12 GLU B CA 1
ATOM 761 C C . GLU B 1 12 ? 5.871 -15.047 2.348 1 96.44 12 GLU B C 1
ATOM 763 O O . GLU B 1 12 ? 5.578 -14.188 3.18 1 96.44 12 GLU B O 1
ATOM 768 N N . GLU B 1 13 ? 6.566 -14.797 1.361 1 97.5 13 GLU B N 1
ATOM 769 C CA . GLU B 1 13 ? 7.164 -13.484 1.153 1 97.5 13 GLU B CA 1
ATOM 770 C C . GLU B 1 13 ? 6.102 -12.438 0.83 1 97.5 13 GLU B C 1
ATOM 772 O O . GLU B 1 13 ? 6.168 -11.305 1.315 1 97.5 13 GLU B O 1
ATOM 777 N N . LEU B 1 14 ? 5.168 -12.812 0.06 1 97.75 14 LEU B N 1
ATOM 778 C CA . LEU B 1 14 ? 4.078 -11.891 -0.231 1 97.75 14 LEU B CA 1
ATOM 779 C C . LEU B 1 14 ? 3.285 -11.57 1.031 1 97.75 14 LEU B C 1
ATOM 781 O O . LEU B 1 14 ? 2.807 -10.445 1.201 1 97.75 14 LEU B O 1
ATOM 785 N N . THR B 1 15 ? 3.096 -12.5 1.831 1 97.12 15 THR B N 1
ATOM 786 C CA . THR B 1 15 ? 2.398 -12.289 3.094 1 97.12 15 THR B CA 1
ATOM 787 C C . THR B 1 15 ? 3.154 -11.289 3.969 1 97.12 15 THR B C 1
ATOM 789 O O . THR B 1 15 ? 2.547 -10.406 4.578 1 97.12 15 THR B O 1
ATOM 792 N N . GLU B 1 16 ? 4.449 -11.461 4.027 1 97.62 16 GLU B N 1
ATOM 793 C CA . GLU B 1 16 ? 5.27 -10.516 4.777 1 97.62 16 GLU B CA 1
ATOM 794 C C . GLU B 1 16 ? 5.16 -9.109 4.195 1 97.62 16 GLU B C 1
ATOM 796 O O . GLU B 1 16 ? 5.059 -8.133 4.938 1 97.62 16 GLU B O 1
ATOM 801 N N . ILE B 1 17 ? 5.223 -9.023 2.947 1 97.88 17 ILE B N 1
ATOM 802 C CA . ILE B 1 17 ? 5.086 -7.738 2.27 1 97.88 17 ILE B CA 1
ATOM 803 C C . ILE B 1 17 ? 3.734 -7.113 2.615 1 97.88 17 ILE B C 1
ATOM 805 O O . ILE B 1 17 ? 3.652 -5.918 2.904 1 97.88 17 ILE B O 1
ATOM 809 N N . LYS B 1 18 ? 2.729 -7.906 2.545 1 96.56 18 LYS B N 1
ATOM 810 C CA . LYS B 1 18 ? 1.391 -7.445 2.902 1 96.56 18 LYS B CA 1
ATOM 811 C C . LYS B 1 18 ? 1.373 -6.852 4.309 1 96.56 18 LYS B C 1
ATOM 813 O O . LYS B 1 18 ? 0.834 -5.762 4.523 1 96.56 18 LYS B O 1
ATOM 818 N N . GLU B 1 19 ? 1.915 -7.539 5.262 1 97.06 19 GLU B N 1
ATOM 819 C CA . GLU B 1 19 ? 1.949 -7.074 6.645 1 97.06 19 GLU B CA 1
ATOM 820 C C . GLU B 1 19 ? 2.75 -5.781 6.777 1 97.06 19 GLU B C 1
ATOM 822 O O . GLU B 1 19 ? 2.357 -4.875 7.512 1 97.06 19 GLU B O 1
ATOM 827 N N . GLN B 1 20 ? 3.844 -5.758 6.094 1 97.62 20 GLN B N 1
ATOM 828 C CA . GLN B 1 20 ? 4.664 -4.551 6.121 1 97.62 20 GLN B CA 1
ATOM 829 C C . GLN B 1 20 ? 3.904 -3.361 5.543 1 97.62 20 GLN B C 1
ATOM 831 O O . GLN B 1 20 ? 3.973 -2.254 6.082 1 97.62 20 GLN B O 1
ATOM 836 N N . MET B 1 21 ? 3.182 -3.582 4.477 1 97.12 21 MET B N 1
ATOM 837 C CA . MET B 1 21 ? 2.398 -2.512 3.867 1 97.12 21 MET B CA 1
ATOM 838 C C . MET B 1 21 ? 1.321 -2.012 4.824 1 97.12 21 MET B C 1
ATOM 840 O O . MET B 1 21 ? 1.111 -0.803 4.949 1 97.12 21 MET B O 1
ATOM 844 N N . LEU B 1 22 ? 0.671 -2.895 5.461 1 96 22 LEU B N 1
ATOM 845 C CA . LEU B 1 22 ? -0.374 -2.527 6.41 1 96 22 LEU B CA 1
ATOM 846 C C . LEU B 1 22 ? 0.204 -1.731 7.574 1 96 22 LEU B C 1
ATOM 848 O O . LEU B 1 22 ? -0.417 -0.777 8.047 1 96 22 LEU B O 1
ATOM 852 N N . GLU B 1 23 ? 1.368 -2.145 8.055 1 97.12 23 GLU B N 1
ATOM 853 C CA . GLU B 1 23 ? 2.033 -1.404 9.117 1 97.12 23 GLU B CA 1
ATOM 854 C C . GLU B 1 23 ? 2.387 0.011 8.672 1 97.12 23 GLU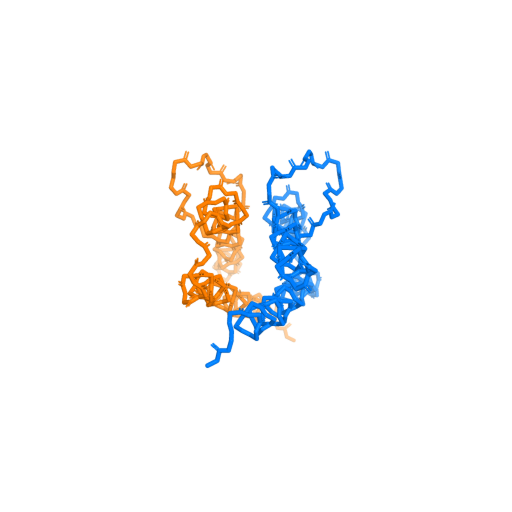 B C 1
ATOM 856 O O . GLU B 1 23 ? 2.238 0.966 9.438 1 97.12 23 GLU B O 1
ATOM 861 N N . LEU B 1 24 ? 2.873 0.125 7.465 1 97.69 24 LEU B N 1
ATOM 862 C CA . LEU B 1 24 ? 3.232 1.434 6.926 1 97.69 24 LEU B CA 1
ATOM 863 C C . LEU B 1 24 ? 2 2.322 6.797 1 97.69 24 LEU B C 1
ATOM 865 O O . LEU B 1 24 ? 2.072 3.529 7.039 1 97.69 24 LEU B O 1
ATOM 869 N N . ILE B 1 25 ? 0.903 1.75 6.391 1 96.5 25 ILE B N 1
ATOM 870 C CA . ILE B 1 25 ? -0.354 2.482 6.289 1 96.5 25 ILE B CA 1
ATOM 871 C C . ILE B 1 25 ? -0.743 3.039 7.656 1 96.5 25 ILE B C 1
ATOM 873 O O . ILE B 1 25 ? -1.08 4.219 7.781 1 96.5 25 ILE B O 1
ATOM 877 N N . GLN B 1 26 ? -0.686 2.213 8.633 1 97.12 26 GLN B N 1
ATOM 878 C CA . GLN B 1 26 ? -1.021 2.646 9.984 1 97.12 26 GLN B CA 1
ATOM 879 C C . GLN B 1 26 ? -0.043 3.709 10.477 1 97.12 26 GLN B C 1
ATOM 881 O O . GLN B 1 26 ? -0.439 4.652 11.164 1 97.12 26 GLN B O 1
ATOM 886 N N . SER B 1 27 ? 1.187 3.494 10.18 1 97.94 27 SER B N 1
ATOM 887 C CA . SER B 1 27 ? 2.193 4.48 10.562 1 97.94 27 SER B CA 1
ATOM 888 C C . SER B 1 27 ? 1.902 5.84 9.938 1 97.94 27 SER B C 1
ATOM 890 O O . SER B 1 27 ? 1.999 6.871 10.609 1 97.94 27 SER B O 1
ATOM 892 N N . ALA B 1 28 ? 1.556 5.859 8.688 1 97.62 28 ALA B N 1
ATOM 893 C CA . ALA B 1 28 ? 1.238 7.105 7.996 1 97.62 28 ALA B CA 1
ATOM 894 C C . ALA B 1 28 ? 0.032 7.793 8.633 1 97.62 28 ALA B C 1
ATOM 896 O O . ALA B 1 28 ? 0.059 9 8.883 1 97.62 28 ALA B O 1
ATOM 897 N N . ARG B 1 29 ? -0.974 6.988 8.805 1 96.88 29 ARG B N 1
ATOM 898 C CA . ARG B 1 29 ? -2.166 7.492 9.484 1 96.88 29 ARG B CA 1
ATOM 899 C C . ARG B 1 29 ? -1.812 8.109 10.828 1 96.88 29 ARG B C 1
ATOM 901 O O . ARG B 1 29 ? -2.262 9.211 11.148 1 96.88 29 ARG B O 1
ATOM 908 N N . GLY B 1 30 ? -1.046 7.43 11.625 1 96.81 30 GLY B N 1
ATOM 909 C CA . GLY B 1 30 ? -0.625 7.898 12.938 1 96.81 30 GLY B CA 1
ATOM 910 C C . GLY B 1 30 ? 0.186 9.18 12.875 1 96.81 30 GLY B C 1
ATOM 911 O O . GLY B 1 30 ? 0.046 10.047 13.742 1 96.81 30 GLY B O 1
ATOM 912 N N . LEU B 1 31 ? 1.021 9.266 11.891 1 96.75 31 LEU B N 1
ATOM 913 C CA . LEU B 1 31 ? 1.85 10.453 11.711 1 96.75 31 LEU B CA 1
ATOM 914 C C . LEU B 1 31 ? 0.988 11.688 11.461 1 96.75 31 LEU B C 1
ATOM 916 O O . LEU B 1 31 ? 1.213 12.742 12.062 1 96.75 31 LEU B O 1
ATOM 920 N N . LEU B 1 32 ? 0.026 11.555 10.57 1 96.38 32 LEU B N 1
ATOM 921 C CA . LEU B 1 32 ? -0.865 12.664 10.258 1 96.38 32 LEU B CA 1
ATOM 922 C C . LEU B 1 32 ? -1.677 13.07 11.492 1 96.38 32 LEU B C 1
ATOM 924 O O . LEU B 1 32 ? -1.859 14.258 11.758 1 96.38 32 LEU B O 1
ATOM 928 N N . LYS B 1 33 ? -2.146 12.094 12.188 1 95.69 33 LYS B N 1
ATOM 929 C CA . LYS B 1 33 ? -2.91 12.328 13.406 1 95.69 33 LYS B CA 1
ATOM 930 C C . LYS B 1 33 ? -2.055 13.023 14.469 1 95.69 33 LYS B C 1
ATOM 932 O O . LYS B 1 33 ? -2.467 14.039 15.031 1 95.69 33 LYS B O 1
ATOM 937 N N . ALA B 1 34 ? -0.853 12.5 14.742 1 94.5 34 ALA B N 1
ATOM 938 C CA . ALA B 1 34 ? 0.053 13.047 15.75 1 94.5 34 ALA B CA 1
ATOM 939 C C . ALA B 1 34 ? 0.498 14.461 15.383 1 94.5 34 ALA B C 1
ATOM 941 O O . ALA B 1 34 ? 0.752 15.289 16.266 1 94.5 34 ALA B O 1
ATOM 942 N N . GLY B 1 35 ? 0.582 14.68 14.062 1 92.81 35 GLY B N 1
ATOM 943 C CA . GLY B 1 35 ? 0.994 15.984 13.57 1 92.81 35 GLY B CA 1
ATOM 944 C C . GLY B 1 35 ? -0.11 17.016 13.641 1 92.81 35 GLY B C 1
ATOM 945 O O . GLY B 1 35 ? 0.12 18.203 13.367 1 92.81 35 GLY B O 1
ATOM 946 N N . GLY B 1 36 ? -1.343 16.625 14.047 1 92.56 36 GLY B N 1
ATOM 947 C CA . GLY B 1 36 ? -2.48 17.531 14.117 1 92.56 36 GLY B CA 1
ATOM 948 C C . GLY B 1 36 ? -2.992 17.969 12.758 1 92.56 36 GLY B C 1
ATOM 949 O O . GLY B 1 36 ? -3.516 19.062 12.609 1 92.56 36 GLY B O 1
ATOM 950 N N . LEU B 1 37 ? -2.711 17.25 11.766 1 93.5 37 LEU B N 1
ATOM 951 C CA . LEU B 1 37 ? -3.068 17.578 10.391 1 93.5 37 LEU B CA 1
ATOM 952 C C . LEU B 1 37 ? -4.422 16.984 10.016 1 93.5 37 LEU B C 1
ATOM 954 O O . LEU B 1 37 ? -4.504 16.125 9.125 1 93.5 37 LEU B O 1
ATOM 958 N N . ARG B 1 38 ? -5.391 17.531 10.555 1 92.5 38 ARG B N 1
ATOM 959 C CA . ARG B 1 38 ? -6.73 16.953 10.508 1 92.5 38 ARG B CA 1
ATOM 960 C C . ARG B 1 38 ? -7.273 16.953 9.078 1 92.5 38 ARG B C 1
ATOM 962 O O . ARG B 1 38 ? -7.797 15.945 8.609 1 92.5 38 ARG B O 1
ATOM 969 N N . SER B 1 39 ? -7.145 18.109 8.414 1 90.38 39 SER B N 1
ATOM 970 C CA . SER B 1 39 ? -7.66 18.203 7.055 1 90.38 39 SER B CA 1
ATOM 971 C C . SER B 1 39 ? -6.953 17.234 6.125 1 90.38 39 SER B C 1
ATOM 973 O O . SER B 1 39 ? -7.59 16.578 5.301 1 90.38 39 SER B O 1
ATOM 975 N N . ALA B 1 40 ? -5.672 17.141 6.191 1 91.88 40 ALA B N 1
ATOM 976 C CA . ALA B 1 40 ? -4.883 16.219 5.395 1 91.88 40 ALA B CA 1
ATOM 977 C C . ALA B 1 40 ? -5.258 14.766 5.707 1 91.88 40 ALA B C 1
ATOM 979 O O . ALA B 1 40 ? -5.348 13.938 4.801 1 91.88 40 ALA B O 1
ATOM 980 N N . LEU B 1 41 ? -5.48 14.477 7.004 1 94.75 41 LEU B N 1
ATOM 981 C CA . LEU B 1 41 ? -5.859 13.133 7.426 1 94.75 41 LEU B CA 1
ATOM 982 C C . LEU B 1 41 ? -7.227 12.758 6.863 1 94.75 41 LEU B C 1
ATOM 984 O O . LEU B 1 41 ? -7.406 11.648 6.352 1 94.75 41 LEU B O 1
ATOM 988 N N . ASP B 1 42 ? -8.125 13.695 6.965 1 92.88 42 ASP B N 1
ATOM 989 C CA . ASP B 1 42 ? -9.469 13.445 6.434 1 92.88 42 ASP B CA 1
ATOM 990 C C . ASP B 1 42 ? -9.414 13.125 4.941 1 92.88 42 ASP B C 1
ATOM 992 O O . ASP B 1 42 ? -10.039 12.172 4.484 1 92.88 42 ASP B O 1
ATOM 996 N N . ARG B 1 43 ? -8.664 13.859 4.207 1 90.44 43 ARG B N 1
ATOM 997 C CA . ARG B 1 43 ? -8.523 13.625 2.771 1 90.44 43 ARG B CA 1
ATOM 998 C C . ARG B 1 43 ? -7.809 12.305 2.498 1 90.44 43 ARG B C 1
ATOM 1000 O O . ARG B 1 43 ? -8.188 11.57 1.585 1 90.44 43 ARG B O 1
ATOM 1007 N N . ALA B 1 44 ? -6.785 12.094 3.254 1 93.12 44 ALA B N 1
ATOM 1008 C CA . ALA B 1 44 ? -6.047 10.836 3.109 1 93.12 44 ALA B CA 1
ATOM 1009 C C . ALA B 1 44 ? -6.969 9.633 3.309 1 93.12 44 ALA B C 1
ATOM 1011 O O . ALA B 1 44 ? -6.926 8.68 2.529 1 93.12 44 ALA B O 1
ATOM 1012 N N . GLU B 1 45 ? -7.793 9.641 4.348 1 92.19 45 GLU B N 1
ATOM 1013 C CA . GLU B 1 45 ? -8.711 8.555 4.676 1 92.19 45 GLU B CA 1
ATOM 1014 C C . GLU B 1 45 ? -9.719 8.328 3.557 1 92.19 45 GLU B C 1
ATOM 1016 O O . GLU B 1 45 ? -10.109 7.188 3.285 1 92.19 45 GLU B O 1
ATOM 1021 N N . ASP B 1 46 ? -10.078 9.43 2.943 1 88.56 46 ASP B N 1
ATOM 1022 C CA . ASP B 1 46 ? -11.094 9.367 1.895 1 88.56 46 ASP B CA 1
ATOM 1023 C C . ASP B 1 46 ? -10.484 8.922 0.568 1 88.56 46 ASP B C 1
ATOM 1025 O O . ASP B 1 46 ? -11.203 8.484 -0.335 1 88.56 46 ASP B O 1
ATOM 1029 N N . TYR B 1 47 ? -9.188 8.945 0.492 1 88.69 47 TYR B N 1
ATOM 1030 C CA . TYR B 1 47 ? -8.578 8.68 -0.804 1 88.69 47 TYR B CA 1
ATOM 1031 C C . TYR B 1 47 ? -7.477 7.633 -0.683 1 88.69 47 TYR B C 1
ATOM 1033 O O . TYR B 1 47 ? -7.758 6.434 -0.597 1 88.69 47 TYR B O 1
ATOM 1041 N N . TRP B 1 48 ? -6.254 8.117 -0.552 1 91.75 48 TRP B N 1
ATOM 1042 C CA . TRP B 1 48 ? -5.133 7.207 -0.783 1 91.75 48 TRP B CA 1
ATOM 1043 C C . TRP B 1 48 ? -5.047 6.156 0.32 1 91.75 48 TRP B C 1
ATOM 1045 O O . TRP B 1 48 ? -4.672 5.012 0.065 1 91.75 48 TRP B O 1
ATOM 1055 N N . LEU B 1 49 ? -5.387 6.418 1.581 1 92.38 49 LEU B N 1
ATOM 1056 C CA . LEU B 1 49 ? -5.391 5.387 2.611 1 92.38 49 LEU B CA 1
ATOM 1057 C C . LEU B 1 49 ? -6.445 4.324 2.314 1 92.38 49 LEU B C 1
ATOM 1059 O O . LEU B 1 49 ? -6.203 3.133 2.504 1 92.38 49 LEU B O 1
ATOM 1063 N N . ALA B 1 50 ? -7.602 4.762 1.921 1 87.06 50 ALA B N 1
ATOM 1064 C CA . ALA B 1 50 ? -8.672 3.838 1.558 1 87.06 50 ALA B CA 1
ATOM 1065 C C . ALA B 1 50 ? -8.258 2.965 0.375 1 87.06 50 ALA B C 1
ATOM 1067 O O . ALA B 1 50 ? -8.445 1.746 0.4 1 87.06 50 ALA B O 1
ATOM 1068 N N . GLN B 1 51 ? -7.719 3.57 -0.621 1 87.38 51 GLN B N 1
ATOM 1069 C CA . GLN B 1 51 ? -7.297 2.861 -1.826 1 87.38 51 GLN B CA 1
ATOM 1070 C C . GLN B 1 51 ? -6.223 1.827 -1.509 1 87.38 51 GLN B C 1
ATOM 1072 O O . GLN B 1 51 ? -6.27 0.703 -2.012 1 87.38 51 GLN B O 1
ATOM 1077 N N . LEU B 1 52 ? -5.273 2.229 -0.712 1 92.56 52 LEU B N 1
ATOM 1078 C CA . LEU B 1 52 ? -4.223 1.301 -0.309 1 92.56 52 LEU B CA 1
ATOM 1079 C C . LEU B 1 52 ? -4.812 0.092 0.412 1 92.56 52 LEU B C 1
ATOM 1081 O O . LEU B 1 52 ? -4.477 -1.051 0.089 1 92.56 52 LEU B O 1
ATOM 1085 N N . THR B 1 53 ? -5.609 0.396 1.36 1 90.62 53 THR B N 1
ATOM 1086 C CA . THR B 1 53 ? -6.203 -0.668 2.162 1 90.62 53 THR B CA 1
ATOM 1087 C C . THR B 1 53 ? -7.031 -1.605 1.288 1 90.62 53 THR B C 1
ATOM 1089 O O . THR B 1 53 ? -6.957 -2.828 1.436 1 90.62 53 THR B O 1
ATOM 1092 N N . MET B 1 54 ? -7.691 -1.077 0.349 1 88.94 54 MET B N 1
ATOM 1093 C CA . MET B 1 54 ? -8.539 -1.863 -0.541 1 88.94 54 MET B CA 1
ATOM 1094 C C . MET B 1 54 ? -7.699 -2.729 -1.473 1 88.94 54 MET B C 1
ATOM 1096 O O . MET B 1 54 ? -8.109 -3.834 -1.837 1 88.94 54 MET B O 1
ATOM 1100 N N . ALA B 1 55 ? -6.633 -2.199 -1.889 1 91 55 ALA B N 1
ATOM 1101 C CA . ALA B 1 55 ? -5.754 -2.928 -2.801 1 91 55 ALA B CA 1
ATOM 1102 C C . ALA B 1 55 ? -5.078 -4.098 -2.094 1 91 55 ALA B C 1
ATOM 1104 O O . ALA B 1 55 ? -4.75 -5.105 -2.723 1 91 55 ALA B O 1
ATOM 1105 N N . ILE B 1 56 ? -4.867 -3.992 -0.799 1 93.75 56 ILE B N 1
ATOM 1106 C CA . ILE B 1 56 ? -4.07 -4.957 -0.05 1 93.75 56 ILE B CA 1
ATOM 1107 C C . ILE B 1 56 ? -4.984 -6.027 0.543 1 93.75 56 ILE B C 1
ATOM 1109 O O . ILE B 1 56 ? -4.656 -7.215 0.526 1 93.75 56 ILE B O 1
ATOM 1113 N N . SER B 1 57 ? -6.059 -5.551 1.145 1 83 57 SER B N 1
ATOM 1114 C CA . SER B 1 57 ? -6.887 -6.473 1.916 1 83 57 SER B CA 1
ATOM 1115 C C . SER B 1 57 ? -8.32 -6.5 1.395 1 83 57 SER B C 1
ATOM 1117 O O . SER B 1 57 ? -8.727 -5.613 0.641 1 83 57 SER B O 1
ATOM 1119 N N . ASP B 1 58 ? -9.008 -7.605 1.646 1 70.69 58 ASP B N 1
ATOM 1120 C CA . ASP B 1 58 ? -10.398 -7.789 1.242 1 70.69 58 ASP B CA 1
ATOM 1121 C C . ASP B 1 58 ? -11.336 -6.93 2.092 1 70.69 58 ASP B C 1
ATOM 1123 O O . ASP B 1 58 ? -12.555 -6.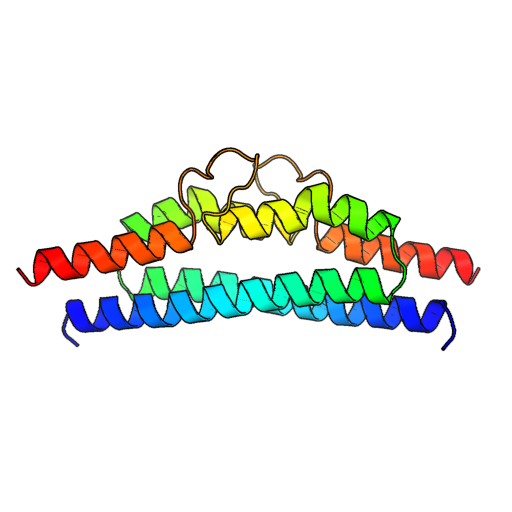941 1.888 1 70.69 58 ASP B O 1
ATOM 1127 N N . ASP B 1 59 ? -10.766 -6.363 2.992 1 58.75 59 ASP B N 1
ATOM 1128 C CA . ASP B 1 59 ? -11.664 -5.559 3.82 1 58.75 59 ASP 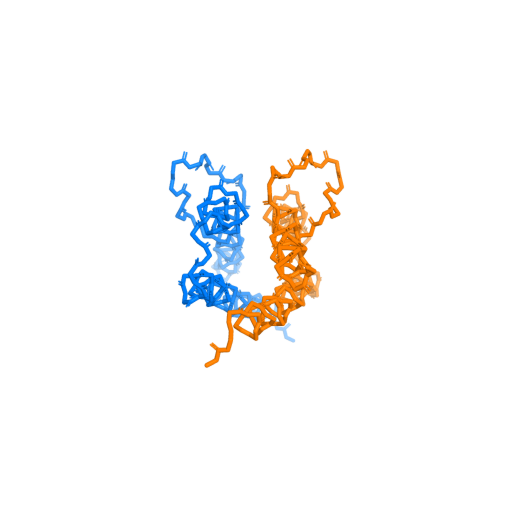B CA 1
ATOM 1129 C C . ASP B 1 59 ? -12.102 -4.293 3.088 1 58.75 59 ASP B C 1
ATOM 1131 O O . ASP B 1 59 ? -11.422 -3.264 3.158 1 58.75 59 ASP B O 1
ATOM 1135 N N . HIS B 1 60 ? -12.664 -4.57 1.925 1 51.09 60 HIS B N 1
ATOM 1136 C CA . HIS B 1 60 ? -13.023 -3.449 1.062 1 51.09 60 HIS B CA 1
ATOM 1137 C C . HIS B 1 60 ? -14.062 -2.551 1.726 1 51.09 60 HIS B C 1
ATOM 1139 O O . HIS B 1 60 ? -14.523 -1.578 1.124 1 51.09 60 HIS B O 1
ATOM 1145 N N . GLY B 1 61 ? -14.125 -2.484 2.879 1 46.44 61 GLY B N 1
ATOM 1146 C CA . GLY B 1 61 ? -15.281 -1.69 3.27 1 46.44 61 GLY B CA 1
ATOM 1147 C C . GLY B 1 61 ? -16.266 -1.473 2.135 1 46.44 61 GLY B C 1
ATOM 1148 O O . GLY B 1 61 ? -16.578 -2.402 1.387 1 46.44 61 GLY B O 1
ATOM 1149 N N . TYR B 1 62 ? -16.844 -0.122 2.037 1 43.44 62 TYR B N 1
ATOM 1150 C CA . TYR B 1 62 ? -17.875 0.275 1.09 1 43.44 62 TYR B CA 1
ATOM 1151 C C . TYR B 1 62 ? -17.359 0.221 -0.342 1 43.44 62 TYR B C 1
ATOM 1153 O O . TYR B 1 62 ? -18.125 0.427 -1.292 1 43.44 62 TYR B O 1
ATOM 1161 N N . LEU B 1 63 ? -16.016 0.391 -0.438 1 46.72 63 LEU B N 1
ATOM 1162 C CA . LEU B 1 63 ? -15.617 0.521 -1.838 1 46.72 63 LEU B CA 1
ATOM 1163 C C . LEU B 1 63 ? -15.602 -0.839 -2.527 1 46.72 63 LEU B C 1
ATOM 1165 O O . LEU B 1 63 ? -15.352 -1.862 -1.888 1 46.72 63 LEU B O 1
ATOM 1169 N N . GLY B 1 64 ? -16.406 -1.005 -3.475 1 44.56 64 GLY B N 1
ATOM 1170 C CA . GLY B 1 64 ? -16.484 -2.16 -4.355 1 44.56 64 GLY B CA 1
ATOM 1171 C C . GLY B 1 64 ? -15.172 -2.922 -4.457 1 44.56 64 GLY B C 1
ATOM 1172 O O . GLY B 1 64 ? -14.109 -2.391 -4.129 1 44.56 64 GLY B O 1
ATOM 1173 N N . ARG B 1 65 ? -15.266 -4.164 -4.227 1 51.75 65 ARG B N 1
ATOM 1174 C CA . ARG B 1 65 ? -14.164 -5.117 -4.293 1 51.75 65 ARG B CA 1
ATOM 1175 C C . ARG B 1 65 ? -13.281 -4.848 -5.504 1 51.75 65 ARG B C 1
ATOM 1177 O O . ARG B 1 65 ? -13.781 -4.566 -6.594 1 51.75 65 ARG B O 1
ATOM 1184 N N . SER B 1 66 ? -11.93 -4.27 -5.156 1 56.59 66 SER B N 1
ATOM 1185 C CA . SER B 1 66 ? -11.016 -4.449 -6.281 1 56.59 66 SER B CA 1
ATOM 1186 C C . SER B 1 66 ? -11.141 -5.848 -6.875 1 56.59 66 SER B C 1
ATOM 1188 O O . SER B 1 66 ? -11.477 -6.801 -6.172 1 56.59 66 SER B O 1
ATOM 1190 N N . GLY B 1 67 ? -11.273 -5.938 -8.117 1 68.88 67 GLY B N 1
ATOM 1191 C CA . GLY B 1 67 ? -11.391 -7.223 -8.781 1 68.88 67 GLY B CA 1
ATOM 1192 C C . GLY B 1 67 ? -10.43 -8.266 -8.234 1 68.88 67 GLY B C 1
ATOM 1193 O O . GLY B 1 67 ? -10.789 -9.438 -8.102 1 68.88 67 GLY B O 1
ATOM 1194 N N . CYS B 1 68 ? -9.148 -7.871 -7.91 1 87.12 68 CYS B N 1
ATOM 1195 C CA . CYS B 1 68 ? -8.133 -8.75 -7.344 1 87.12 68 CYS B CA 1
ATOM 1196 C C . CYS B 1 68 ? -7.242 -7.992 -6.367 1 87.12 68 CYS B C 1
ATOM 1198 O O . CYS B 1 68 ? -6.664 -6.965 -6.719 1 87.12 68 CYS B O 1
ATOM 1200 N N . THR B 1 69 ? -7.188 -8.453 -5.121 1 92.56 69 THR B N 1
ATOM 1201 C CA . THR B 1 69 ? -6.34 -7.84 -4.105 1 92.56 69 THR B CA 1
ATOM 1202 C C . THR B 1 69 ? -5.062 -8.648 -3.906 1 92.56 69 THR B C 1
ATOM 1204 O O . THR B 1 69 ? -4.926 -9.75 -4.445 1 92.56 69 THR B O 1
ATOM 1207 N N . LEU B 1 70 ? -4.129 -7.969 -3.129 1 95.94 70 LEU B N 1
ATOM 1208 C CA . LEU B 1 70 ? -2.936 -8.711 -2.744 1 95.94 70 LEU B CA 1
ATOM 1209 C C . LEU B 1 70 ? -3.305 -9.977 -1.97 1 95.94 70 LEU B C 1
ATOM 1211 O O . LEU B 1 70 ? -2.754 -11.047 -2.223 1 95.94 70 LEU B O 1
ATOM 1215 N N . GLN B 1 71 ? -4.242 -9.82 -1.041 1 93.88 71 GLN B N 1
ATOM 1216 C CA . GLN B 1 71 ? -4.707 -10.969 -0.271 1 93.88 71 GLN B CA 1
ATOM 1217 C C . GLN B 1 71 ? -5.281 -12.047 -1.186 1 93.88 71 GLN B C 1
ATOM 1219 O O . GLN B 1 71 ? -4.984 -13.234 -1.017 1 93.88 71 GLN B O 1
ATOM 1224 N N . ASP B 1 72 ? -6.102 -11.672 -2.156 1 91.88 72 ASP B N 1
ATOM 1225 C CA . ASP B 1 72 ? -6.641 -12.617 -3.127 1 91.88 72 ASP B CA 1
ATOM 1226 C C . ASP B 1 72 ? -5.52 -13.367 -3.84 1 91.88 72 ASP B C 1
ATOM 1228 O O . ASP B 1 72 ? -5.613 -14.578 -4.051 1 91.88 72 ASP B O 1
ATOM 1232 N N . THR B 1 73 ? -4.535 -12.617 -4.266 1 93.5 73 THR B N 1
ATOM 1233 C CA . THR B 1 73 ? -3.404 -13.188 -4.988 1 93.5 73 THR B CA 1
ATOM 1234 C C . THR B 1 73 ? -2.691 -14.234 -4.145 1 93.5 73 THR B C 1
ATOM 1236 O O . THR B 1 73 ? -2.367 -15.32 -4.633 1 93.5 73 THR B O 1
ATOM 1239 N N . ILE B 1 74 ? -2.436 -13.922 -2.934 1 94.31 74 ILE B N 1
ATOM 1240 C CA . ILE B 1 74 ? -1.78 -14.844 -2.014 1 94.31 74 ILE B CA 1
ATOM 1241 C C . ILE B 1 74 ? -2.604 -16.125 -1.896 1 94.31 74 ILE B C 1
ATOM 1243 O O . ILE B 1 74 ? -2.066 -17.234 -2.014 1 94.31 74 ILE B O 1
ATOM 1247 N N . GLU B 1 75 ? -3.885 -15.984 -1.719 1 91.31 75 GLU B N 1
ATOM 1248 C CA . GLU B 1 75 ? -4.77 -17.141 -1.544 1 91.31 75 GLU B CA 1
ATOM 1249 C C . GLU B 1 75 ? -4.828 -17.984 -2.809 1 91.31 75 GLU B C 1
ATOM 1251 O O . GLU B 1 75 ? -4.891 -19.219 -2.734 1 91.31 75 GLU B O 1
ATOM 1256 N N . GLU B 1 76 ? -4.836 -17.359 -3.916 1 89.56 76 GLU B N 1
ATOM 1257 C CA . GLU B 1 76 ? -4.859 -18.062 -5.191 1 89.56 76 GLU B CA 1
ATOM 1258 C C . GLU B 1 76 ? -3.609 -18.922 -5.367 1 89.56 76 GLU B C 1
ATOM 1260 O O . GLU B 1 76 ? -3.699 -20.078 -5.762 1 89.56 76 GLU B O 1
ATOM 1265 N N . ILE B 1 77 ? -2.5 -18.391 -5.082 1 92.12 77 ILE B N 1
ATOM 1266 C CA . ILE B 1 77 ? -1.244 -19.125 -5.246 1 92.12 77 ILE B CA 1
ATOM 1267 C C . ILE B 1 77 ? -1.192 -20.281 -4.262 1 92.12 77 ILE B C 1
ATOM 1269 O O . ILE B 1 77 ? -0.73 -21.375 -4.605 1 92.12 77 ILE B O 1
ATOM 1273 N N . GLU B 1 78 ? -1.69 -20.031 -3.068 1 89.94 78 GLU B N 1
ATOM 1274 C CA . GLU B 1 78 ? -1.731 -21.078 -2.055 1 89.94 78 GLU B CA 1
ATOM 1275 C C . GLU B 1 78 ? -2.619 -22.234 -2.496 1 89.94 78 GLU B C 1
ATOM 1277 O O . GLU B 1 78 ? -2.285 -23.391 -2.273 1 89.94 78 GLU B O 1
ATOM 1282 N N . SER B 1 79 ? -3.725 -21.891 -3.09 1 87.19 79 SER B N 1
ATOM 1283 C CA . SER B 1 79 ? -4.684 -22.906 -3.52 1 87.19 79 SER B CA 1
ATOM 1284 C C . SER B 1 79 ? -4.148 -23.719 -4.695 1 87.19 79 SER B C 1
ATOM 1286 O O . SER B 1 79 ? -4.395 -24.922 -4.797 1 87.19 79 SER B O 1
ATOM 1288 N N . ASP B 1 80 ? -3.48 -23.125 -5.672 1 80.69 80 ASP B N 1
ATOM 1289 C CA . ASP B 1 80 ? -2.893 -23.828 -6.816 1 80.69 80 ASP B CA 1
ATOM 1290 C C . ASP B 1 80 ? -1.819 -24.812 -6.371 1 80.69 80 ASP B C 1
ATOM 1292 O O . ASP B 1 80 ? -1.617 -25.844 -7.008 1 80.69 80 ASP B O 1
ATOM 1296 N N . GLU B 1 81 ? -1.103 -24.469 -5.359 1 68.19 81 GLU B N 1
ATOM 1297 C CA . GLU B 1 81 ? -0.095 -25.375 -4.812 1 68.19 81 GLU B CA 1
ATOM 1298 C C . GLU B 1 81 ? -0.732 -26.656 -4.281 1 68.19 81 GLU B C 1
ATOM 1300 O O . GLU B 1 81 ? -0.2 -27.75 -4.484 1 68.19 81 GLU B O 1
ATOM 1305 N N . ASN B 1 82 ? -1.872 -26.438 -3.662 1 68.38 82 ASN B N 1
ATOM 1306 C CA . ASN B 1 82 ? -2.543 -27.594 -3.074 1 68.38 82 ASN B CA 1
ATOM 1307 C C . ASN B 1 82 ? -3.133 -28.5 -4.145 1 68.38 82 ASN B C 1
ATOM 1309 O O . ASN B 1 82 ? -3.225 -29.719 -3.953 1 68.38 82 ASN B O 1
ATOM 1313 N N . GLU B 1 83 ? -3.533 -27.969 -5.254 1 64.25 83 GLU B N 1
ATOM 1314 C CA . GLU B 1 83 ? -4.094 -28.797 -6.324 1 64.25 83 GLU B CA 1
ATOM 1315 C C . GLU B 1 83 ? -3.01 -29.594 -7.027 1 64.25 83 GLU B C 1
ATOM 1317 O O . GLU B 1 83 ? -3.268 -30.703 -7.516 1 64.25 83 GLU B O 1
ATOM 1322 N N . GLU B 1 84 ? -1.822 -29.047 -7.109 1 59.25 84 GLU B N 1
ATOM 1323 C CA . GLU B 1 84 ? -0.762 -29.797 -7.773 1 59.25 84 GLU B CA 1
ATOM 1324 C C . GLU B 1 84 ? -0.238 -30.922 -6.883 1 59.25 84 GLU B C 1
ATOM 1326 O O . GLU B 1 84 ? 0.275 -31.938 -7.379 1 59.25 84 GLU B O 1
ATOM 1331 N N . ASN B 1 85 ? -0.315 -30.75 -5.586 1 55.12 85 ASN B N 1
ATOM 1332 C CA . ASN B 1 85 ? 0.158 -31.797 -4.695 1 55.12 85 ASN B CA 1
ATOM 1333 C C . ASN B 1 85 ? -0.904 -32.875 -4.48 1 55.12 85 ASN B C 1
ATOM 1335 O O . ASN B 1 85 ? -0.641 -33.906 -3.848 1 55.12 85 ASN B O 1
ATOM 1339 N N . ASP B 1 86 ? -2.088 -32.688 -4.879 1 50.06 86 ASP B N 1
ATOM 1340 C CA . ASP B 1 86 ? -3.023 -33.812 -4.844 1 50.06 86 ASP B CA 1
ATOM 1341 C C . ASP B 1 86 ? -2.943 -34.625 -6.129 1 50.06 86 ASP B C 1
ATOM 1343 O O . ASP B 1 86 ? -2.809 -34.062 -7.223 1 50.06 86 ASP B O 1
#

Foldseek 3Di:
DDPLVVLVVVLVVLVVVLVVLVVVLVVVLVVCVVVVVVVVSVVCCVPVSLVSCQQADVPNPVNPRPPAHSVNVSVVSVVVSVVVVD/DDPLVVLVVVLVVLVVVLVVLVVVLVVVLVVCVVVVVVVVSVVCCVPVSLVSCQQADVPNPPPPRPPAHSVNVSVVSVVVSVVVVD

Organism: Ralstonia solanacearum (NCBI:txid305)

Solvent-accessible surface area (backbone atoms only — not comparable to full-atom values): 9105 Å² total; per-residue (Å²): 128,56,70,60,56,48,48,50,49,45,39,52,51,47,51,51,47,51,52,52,49,53,50,47,51,51,49,47,53,48,44,32,59,76,62,69,36,58,71,61,40,55,47,33,54,74,28,18,52,44,40,37,44,27,19,44,34,83,68,22,76,90,52,70,72,58,93,40,23,49,48,53,51,42,50,50,53,56,50,54,47,53,57,69,74,98,127,55,71,56,56,47,47,50,51,43,40,51,52,46,49,50,49,50,53,50,49,53,52,47,52,51,50,48,54,49,43,32,58,75,62,67,36,58,71,61,41,54,47,33,56,73,28,19,52,43,39,36,45,27,20,43,34,83,70,22,75,91,52,70,71,57,92,40,22,48,47,53,50,41,52,50,52,56,50,54,45,54,57,70,74,97

Sequence (172 aa):
MSKTQARNNVVEELTEIKEQMLELIQSARGLLKAGGLRSALDRAEDYWLAQLTMAISDDHGYLGRSGCTLQDTIEEIESDENEENDMSKTQARNNVVEELTEIKEQMLELIQSARGLLKAGGLRSALDRAEDYWLAQLTMAISDDHGYLGRSGCTLQDTIEEIESDENEEND